Protein AF-A0A1W1U9N8-F1 (afdb_monomer_lite)

Structure (mmCIF, N/CA/C/O backbone):
data_AF-A0A1W1U9N8-F1
#
_entry.id   AF-A0A1W1U9N8-F1
#
loop_
_atom_site.group_PDB
_atom_site.id
_atom_site.type_symbol
_atom_site.label_atom_id
_atom_site.label_alt_id
_atom_site.label_comp_id
_atom_site.label_asym_id
_atom_site.label_entity_id
_atom_site.label_seq_id
_atom_site.pdbx_PDB_ins_code
_atom_site.Cartn_x
_atom_site.Cartn_y
_atom_site.Cartn_z
_atom_site.occupancy
_atom_site.B_iso_or_equiv
_atom_site.auth_seq_id
_atom_site.auth_comp_id
_atom_site.auth_asym_id
_atom_site.auth_atom_id
_atom_site.pdbx_PDB_model_num
ATOM 1 N N . MET A 1 1 ? -17.405 -3.739 2.317 1.00 67.50 1 MET A N 1
ATOM 2 C CA . MET A 1 1 ? -16.717 -3.983 1.031 1.00 67.50 1 MET A CA 1
ATOM 3 C C . MET A 1 1 ? -15.245 -3.682 1.242 1.00 67.50 1 MET A C 1
ATOM 5 O O . MET A 1 1 ? -14.948 -2.605 1.750 1.00 67.50 1 MET A O 1
ATOM 9 N N . ALA A 1 2 ? -14.350 -4.622 0.929 1.00 75.19 2 ALA A N 1
ATOM 10 C CA . ALA A 1 2 ? -12.912 -4.405 1.073 1.00 75.19 2 ALA A CA 1
ATOM 11 C C . ALA A 1 2 ? -12.440 -3.321 0.087 1.00 75.19 2 ALA A C 1
ATOM 13 O O . ALA A 1 2 ? -12.840 -3.319 -1.079 1.00 75.19 2 ALA A O 1
ATOM 14 N N . THR A 1 3 ? -11.638 -2.372 0.574 1.00 88.38 3 THR A N 1
ATOM 15 C CA . THR A 1 3 ? -11.030 -1.320 -0.253 1.00 88.38 3 THR A CA 1
ATOM 16 C C . THR A 1 3 ? -9.585 -1.693 -0.537 1.00 88.38 3 THR A C 1
ATOM 18 O O . THR A 1 3 ? -8.837 -2.006 0.391 1.00 88.38 3 THR A O 1
ATOM 21 N N . TYR A 1 4 ? -9.196 -1.622 -1.803 1.00 89.62 4 TYR A N 1
ATOM 22 C CA . TYR A 1 4 ? -7.835 -1.849 -2.259 1.00 89.62 4 TYR A CA 1
ATOM 23 C C . TYR A 1 4 ? -7.287 -0.584 -2.906 1.00 89.62 4 TYR A C 1
ATOM 25 O O . TYR A 1 4 ? -8.009 0.171 -3.558 1.00 89.62 4 TYR A O 1
ATOM 33 N N . PHE A 1 5 ? -5.993 -0.378 -2.730 1.00 93.00 5 PHE A N 1
ATOM 34 C CA . PHE A 1 5 ? -5.224 0.677 -3.356 1.00 93.00 5 PHE A CA 1
ATOM 35 C C . PHE A 1 5 ? -4.295 0.057 -4.389 1.00 93.00 5 PHE A C 1
ATOM 37 O O . PHE A 1 5 ? -3.728 -1.012 -4.157 1.00 93.00 5 PHE A O 1
ATOM 44 N N . TYR A 1 6 ? -4.143 0.719 -5.528 1.00 93.44 6 TYR A N 1
ATOM 45 C CA . TYR A 1 6 ? -3.178 0.313 -6.538 1.00 93.44 6 TYR A CA 1
ATOM 46 C C . TYR A 1 6 ? -2.479 1.514 -7.162 1.00 93.44 6 TYR A C 1
ATOM 48 O O . TYR A 1 6 ? -3.001 2.626 -7.132 1.00 93.44 6 TYR A O 1
ATOM 56 N N . GLY A 1 7 ? -1.314 1.291 -7.753 1.00 93.50 7 GLY A N 1
ATOM 57 C CA . GLY A 1 7 ? -0.609 2.319 -8.509 1.00 93.50 7 GLY A CA 1
ATOM 58 C C . GLY A 1 7 ? 0.569 1.750 -9.283 1.00 93.50 7 GLY A C 1
ATOM 59 O O . GLY A 1 7 ? 0.958 0.600 -9.071 1.00 93.50 7 GLY A O 1
ATOM 60 N N . VAL A 1 8 ? 1.098 2.550 -10.204 1.00 91.50 8 VAL A N 1
ATOM 61 C CA . VAL A 1 8 ? 2.185 2.145 -11.105 1.00 91.50 8 VAL A CA 1
ATOM 62 C C . VAL A 1 8 ? 3.553 2.439 -10.483 1.00 91.50 8 VAL A C 1
ATOM 64 O O . VAL A 1 8 ? 3.797 3.548 -10.010 1.00 91.50 8 VAL A O 1
ATOM 67 N N . VAL A 1 9 ? 4.454 1.459 -10.519 1.00 87.62 9 VAL A N 1
ATOM 68 C CA . VAL A 1 9 ? 5.843 1.538 -10.051 1.00 87.62 9 VAL A CA 1
ATOM 69 C C . VAL A 1 9 ? 6.809 1.013 -11.125 1.00 87.62 9 VAL A C 1
ATOM 71 O O . VAL A 1 9 ? 6.406 0.190 -11.955 1.00 87.62 9 VAL A O 1
ATOM 74 N N . PRO A 1 10 ? 8.082 1.453 -11.131 1.00 85.06 10 PRO A N 1
ATOM 75 C CA . PRO A 1 10 ? 9.091 0.906 -12.034 1.00 85.06 10 PRO A CA 1
ATOM 76 C C . PRO A 1 10 ? 9.299 -0.600 -11.819 1.00 85.06 10 PRO A C 1
ATOM 78 O O . PRO A 1 10 ? 9.181 -1.093 -10.698 1.00 85.06 10 PRO A O 1
ATOM 81 N N . ASP A 1 11 ? 9.654 -1.338 -12.873 1.00 81.06 11 ASP A N 1
ATOM 82 C CA . ASP A 1 11 ? 10.121 -2.720 -12.714 1.00 81.06 11 ASP A CA 1
ATOM 83 C C . ASP A 1 11 ? 11.585 -2.732 -12.246 1.00 81.06 11 ASP A C 1
ATOM 85 O O . ASP A 1 11 ? 12.490 -2.284 -12.953 1.00 81.06 11 ASP A O 1
ATOM 89 N N . HIS A 1 12 ? 11.818 -3.266 -11.047 1.00 72.88 12 HIS A N 1
ATOM 90 C CA . HIS A 1 12 ? 13.144 -3.347 -10.423 1.00 72.88 12 HIS A CA 1
ATOM 91 C C . HIS A 1 12 ? 13.827 -4.707 -10.617 1.00 72.88 1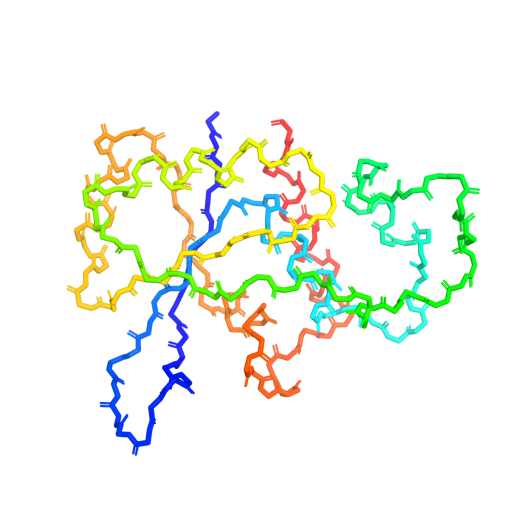2 HIS A C 1
ATOM 93 O O . HIS A 1 12 ? 14.935 -4.921 -10.124 1.00 72.88 12 HIS A O 1
ATOM 99 N N . ARG A 1 13 ? 13.172 -5.657 -11.300 1.00 66.06 13 ARG A N 1
ATOM 100 C CA . ARG A 1 13 ? 13.582 -7.072 -11.355 1.00 66.06 13 ARG A CA 1
ATOM 101 C C . ARG A 1 13 ? 14.457 -7.435 -12.552 1.00 66.06 13 ARG A C 1
ATOM 103 O O . ARG A 1 13 ? 14.857 -8.595 -12.658 1.00 66.06 13 ARG A O 1
ATOM 110 N N . SER A 1 14 ? 14.785 -6.504 -13.448 1.00 55.19 14 SER A N 1
ATOM 111 C CA . SER A 1 14 ? 15.517 -6.852 -14.670 1.00 55.19 14 SER A CA 1
ATOM 112 C C . SER A 1 14 ? 16.583 -5.852 -15.103 1.00 55.19 14 SER A C 1
ATOM 114 O O . SER A 1 14 ? 16.394 -4.643 -15.129 1.00 55.19 14 SER A O 1
ATOM 116 N N . GLU A 1 15 ? 17.696 -6.407 -15.586 1.00 55.81 15 GLU A N 1
ATOM 117 C CA . GLU A 1 15 ? 18.762 -5.698 -16.310 1.00 55.81 15 GLU A CA 1
ATOM 118 C C . GLU A 1 15 ? 18.299 -5.163 -17.686 1.00 55.81 15 GLU A C 1
ATOM 120 O O . GLU A 1 15 ? 19.020 -4.437 -18.368 1.00 55.81 15 GLU A O 1
ATOM 125 N N . THR A 1 16 ? 17.093 -5.537 -18.121 1.00 50.66 16 THR A N 1
ATOM 126 C CA . THR A 1 16 ? 16.428 -5.094 -19.358 1.00 50.66 16 THR A CA 1
ATOM 127 C C . THR A 1 16 ? 15.198 -4.268 -18.973 1.00 50.66 16 THR A C 1
ATOM 129 O O . THR A 1 16 ? 14.598 -4.599 -17.958 1.00 50.66 16 THR A O 1
ATOM 132 N N . PRO A 1 17 ? 14.762 -3.240 -19.724 1.00 52.59 17 PRO A N 1
ATOM 133 C CA . PRO A 1 17 ? 13.548 -2.511 -19.371 1.00 52.59 17 PRO A CA 1
ATOM 134 C C . PRO A 1 17 ? 12.344 -3.434 -19.575 1.00 52.59 17 PRO A C 1
ATOM 136 O O . PRO A 1 17 ? 11.910 -3.661 -20.707 1.00 52.59 17 PRO A O 1
ATOM 139 N N . LEU A 1 18 ? 11.852 -4.024 -18.491 1.00 59.94 18 LEU A N 1
ATOM 140 C CA . LEU A 1 18 ? 10.513 -4.582 -18.461 1.00 59.94 18 LEU A CA 1
ATOM 141 C C . LEU A 1 18 ? 9.525 -3.425 -18.284 1.00 59.94 18 LEU A C 1
ATOM 143 O O . LEU A 1 18 ? 9.884 -2.335 -17.842 1.00 59.94 18 LEU A O 1
ATOM 147 N N . GLU A 1 19 ? 8.298 -3.650 -18.738 1.00 79.62 19 GLU A N 1
ATOM 148 C CA . GLU A 1 19 ? 7.199 -2.702 -18.565 1.00 79.62 19 GLU A CA 1
ATOM 149 C C . GLU A 1 19 ? 6.993 -2.361 -17.082 1.00 79.62 19 GLU A C 1
ATOM 151 O O . GLU A 1 19 ? 7.187 -3.224 -16.223 1.00 79.62 19 GLU A O 1
ATOM 156 N N . ASP A 1 20 ? 6.558 -1.129 -16.799 1.00 86.44 20 ASP A N 1
ATOM 157 C CA . ASP A 1 20 ? 6.155 -0.732 -15.450 1.00 86.44 20 ASP A CA 1
ATOM 158 C C . ASP A 1 20 ? 5.127 -1.723 -14.871 1.00 86.44 20 ASP A C 1
ATOM 160 O O . ASP A 1 20 ? 4.360 -2.390 -15.585 1.00 86.44 20 ASP A O 1
ATOM 164 N N . ARG A 1 21 ? 5.107 -1.826 -13.545 1.00 85.88 21 ARG A N 1
ATOM 165 C CA . ARG A 1 21 ? 4.256 -2.757 -12.803 1.00 85.88 21 ARG A CA 1
ATOM 166 C C . ARG A 1 21 ? 3.212 -1.998 -12.012 1.00 85.88 21 ARG A C 1
ATOM 168 O O . ARG A 1 21 ? 3.417 -0.863 -11.612 1.00 85.88 21 ARG A O 1
ATOM 175 N N . ILE A 1 22 ? 2.094 -2.649 -11.748 1.00 89.25 22 ILE A N 1
ATOM 176 C CA . ILE A 1 22 ? 1.094 -2.194 -10.795 1.00 89.25 22 ILE A CA 1
ATOM 177 C C . ILE A 1 22 ? 1.309 -2.960 -9.499 1.00 89.25 22 ILE A C 1
ATOM 179 O O . ILE A 1 22 ? 1.284 -4.190 -9.514 1.00 89.25 22 ILE A O 1
ATOM 183 N N . ILE A 1 23 ? 1.466 -2.236 -8.393 1.00 87.88 23 ILE A N 1
ATOM 184 C CA . ILE A 1 23 ? 1.290 -2.789 -7.047 1.00 87.88 23 ILE A CA 1
ATOM 185 C C . ILE A 1 23 ? -0.183 -2.637 -6.687 1.00 87.88 23 ILE A C 1
ATOM 187 O O . ILE A 1 23 ? -0.729 -1.543 -6.818 1.00 87.88 23 ILE A O 1
ATOM 191 N N . CYS A 1 24 ? -0.821 -3.706 -6.210 1.00 89.12 24 CYS A N 1
ATOM 192 C CA . CYS A 1 24 ? -2.180 -3.667 -5.670 1.00 89.12 24 CYS A CA 1
ATOM 193 C C . CYS A 1 24 ? -2.244 -4.323 -4.282 1.00 89.12 24 CYS A C 1
ATOM 195 O O . CYS A 1 24 ? -1.762 -5.443 -4.088 1.00 89.12 24 CYS A O 1
ATOM 197 N N . LEU A 1 25 ? -2.839 -3.613 -3.319 1.00 87.38 25 LEU A N 1
ATOM 198 C CA . LEU A 1 25 ? -2.896 -3.983 -1.906 1.00 87.38 25 LEU A CA 1
ATOM 199 C C . LEU A 1 25 ? -4.238 -3.647 -1.264 1.00 87.38 25 LEU A C 1
ATOM 201 O O . LEU A 1 25 ? -4.878 -2.667 -1.632 1.00 87.38 25 LEU A O 1
ATOM 205 N N . SER A 1 26 ? -4.641 -4.411 -0.246 1.00 87.12 26 SER A N 1
ATOM 206 C CA . SER A 1 26 ? -5.753 -4.005 0.624 1.00 87.12 26 SER A CA 1
ATOM 207 C C . SER A 1 26 ? -5.378 -2.736 1.401 1.00 87.12 26 SER A C 1
ATOM 209 O O . SER A 1 26 ? -4.197 -2.475 1.632 1.00 87.12 26 SER A O 1
ATOM 211 N N . ALA A 1 27 ? -6.357 -1.945 1.849 1.00 88.12 27 ALA A N 1
ATOM 212 C CA . ALA A 1 27 ? -6.090 -0.766 2.682 1.00 88.12 27 ALA A CA 1
ATOM 213 C C . ALA A 1 27 ? -5.271 -1.109 3.944 1.00 88.12 27 ALA A C 1
ATOM 215 O O . ALA A 1 27 ? -4.408 -0.332 4.349 1.00 88.12 27 ALA A O 1
ATOM 216 N N . LYS A 1 28 ? -5.500 -2.296 4.527 1.00 85.12 28 LYS A N 1
ATOM 217 C CA . LYS A 1 28 ? -4.779 -2.795 5.709 1.00 85.12 28 LYS A CA 1
ATOM 218 C C . LYS A 1 28 ? -3.309 -3.046 5.383 1.00 85.12 28 LYS A C 1
ATOM 220 O O . LYS A 1 28 ? -2.431 -2.518 6.057 1.00 85.12 28 LYS A O 1
ATOM 225 N N . SER A 1 29 ? -3.046 -3.797 4.315 1.00 83.69 29 SER A N 1
ATOM 226 C CA . SER A 1 29 ? -1.684 -4.086 3.861 1.00 83.69 29 SER A CA 1
ATOM 227 C C . SER A 1 29 ? -0.963 -2.822 3.396 1.00 83.69 29 SER A C 1
ATOM 229 O O . SER A 1 29 ? 0.214 -2.654 3.688 1.00 83.69 29 SER A O 1
ATOM 231 N N . MET A 1 30 ? -1.671 -1.899 2.739 1.00 88.38 30 MET A N 1
ATOM 232 C CA . MET A 1 30 ? -1.122 -0.610 2.318 1.00 88.38 30 MET A CA 1
ATOM 233 C C . MET A 1 30 ? -0.702 0.248 3.520 1.00 88.38 30 MET A C 1
ATOM 235 O O . MET A 1 30 ? 0.374 0.843 3.505 1.00 88.38 30 MET A O 1
ATOM 239 N N . LEU A 1 31 ? -1.513 0.275 4.586 1.00 89.25 31 LEU A N 1
ATOM 240 C CA . LEU A 1 31 ? -1.182 0.974 5.831 1.00 89.25 31 LEU A CA 1
ATOM 241 C C . LEU A 1 31 ? 0.058 0.380 6.497 1.00 89.25 31 LEU A C 1
ATOM 243 O O . LEU A 1 31 ? 0.952 1.125 6.895 1.00 89.25 31 LEU A O 1
ATOM 247 N N . ALA A 1 32 ? 0.126 -0.949 6.586 1.00 85.25 32 ALA A N 1
ATOM 248 C CA . ALA A 1 32 ? 1.294 -1.635 7.113 1.00 85.25 32 ALA A CA 1
ATOM 249 C C . ALA A 1 32 ? 2.548 -1.274 6.306 1.00 85.25 32 ALA A C 1
ATOM 251 O O . ALA A 1 32 ? 3.488 -0.720 6.878 1.00 85.25 32 ALA A O 1
ATOM 252 N N . SER A 1 33 ? 2.540 -1.466 4.982 1.00 85.12 33 SER A N 1
ATOM 253 C CA . SER A 1 33 ? 3.682 -1.131 4.122 1.00 85.12 33 SER A CA 1
ATOM 254 C C . SER A 1 33 ? 4.130 0.318 4.284 1.00 85.12 33 SER A C 1
ATOM 256 O O . SER A 1 33 ? 5.329 0.573 4.395 1.00 85.12 33 SER A O 1
ATOM 258 N N . LEU A 1 34 ? 3.188 1.265 4.365 1.00 88.75 34 LEU A N 1
ATOM 259 C CA . LEU A 1 34 ? 3.487 2.677 4.595 1.00 88.75 34 LEU A CA 1
ATOM 260 C C . LEU A 1 34 ? 4.222 2.898 5.925 1.00 88.75 34 LEU A C 1
ATOM 262 O O . LEU A 1 34 ? 5.230 3.600 5.945 1.00 88.75 34 LEU A O 1
ATOM 266 N N . VAL A 1 35 ? 3.765 2.295 7.026 1.00 87.94 35 VAL A N 1
ATOM 267 C CA . VAL A 1 35 ? 4.421 2.422 8.342 1.00 87.94 35 VAL A CA 1
ATOM 268 C C . VAL A 1 35 ? 5.854 1.893 8.302 1.00 87.94 35 VAL A C 1
ATOM 270 O O . VAL A 1 35 ? 6.764 2.564 8.786 1.00 87.94 35 VAL A O 1
ATOM 273 N N . TYR A 1 36 ? 6.092 0.739 7.682 1.00 82.94 36 TYR A N 1
ATOM 274 C CA . TYR A 1 36 ? 7.438 0.165 7.629 1.00 82.94 36 TYR A CA 1
ATOM 275 C C . TYR A 1 36 ? 8.418 0.993 6.782 1.00 82.94 36 TYR A C 1
ATOM 277 O O . TYR A 1 36 ? 9.570 1.201 7.185 1.00 82.94 36 TYR A O 1
ATOM 285 N N . THR A 1 37 ? 7.955 1.497 5.636 1.00 82.75 37 THR A N 1
ATOM 286 C CA . THR A 1 37 ? 8.787 2.191 4.637 1.00 82.75 37 THR A CA 1
ATOM 287 C C . THR A 1 37 ? 8.973 3.682 4.921 1.00 82.75 37 THR A C 1
ATOM 289 O O . THR A 1 37 ? 10.026 4.238 4.604 1.00 82.75 37 THR A O 1
ATOM 292 N N . ASN A 1 38 ? 7.982 4.325 5.549 1.00 88.19 38 ASN A N 1
ATOM 293 C CA . ASN A 1 38 ? 7.903 5.782 5.696 1.00 88.19 38 ASN A CA 1
ATOM 294 C C . ASN A 1 38 ? 7.839 6.270 7.151 1.00 88.19 38 ASN A C 1
ATOM 296 O O . ASN A 1 38 ? 7.529 7.440 7.385 1.00 88.19 38 ASN A O 1
ATOM 300 N N . LYS A 1 39 ? 8.133 5.415 8.143 1.00 86.94 39 LYS A N 1
ATOM 301 C CA . LYS A 1 39 ? 8.209 5.851 9.547 1.00 86.94 39 LYS A CA 1
ATOM 302 C C . LYS A 1 39 ? 9.121 7.086 9.701 1.00 86.94 39 LYS A C 1
ATOM 304 O O . LYS A 1 39 ? 10.252 7.074 9.206 1.00 86.94 39 LYS A O 1
ATOM 309 N N . PRO A 1 40 ? 8.671 8.146 10.393 1.00 87.56 40 PRO A N 1
ATOM 310 C CA . PRO A 1 40 ? 9.506 9.312 10.657 1.00 87.56 40 PRO A CA 1
ATOM 311 C C . PRO A 1 40 ? 10.629 8.998 11.660 1.00 87.56 40 PRO A C 1
ATOM 313 O O . PRO A 1 40 ? 10.622 7.985 12.356 1.00 87.56 40 PRO A O 1
ATOM 316 N N . GLU A 1 41 ? 11.603 9.899 11.781 1.00 86.69 41 GLU A N 1
ATOM 317 C CA . GLU A 1 41 ? 12.641 9.790 12.810 1.00 86.69 41 GLU A CA 1
ATOM 318 C C . GLU A 1 41 ? 12.032 9.806 14.226 1.00 86.69 41 GLU A C 1
ATOM 320 O O . GLU A 1 41 ? 11.115 10.581 14.518 1.00 86.69 41 GLU A O 1
ATOM 325 N N . GLY A 1 42 ? 12.546 8.942 15.108 1.00 86.19 42 GLY A N 1
ATOM 326 C CA . GLY A 1 42 ? 12.060 8.800 16.483 1.00 86.19 42 GLY A CA 1
ATOM 327 C C . GLY A 1 42 ? 10.743 8.032 16.623 1.00 86.19 42 GLY A C 1
ATOM 328 O O . GLY A 1 42 ? 10.175 8.028 17.711 1.00 86.19 42 GLY A O 1
ATOM 329 N N . PHE A 1 43 ? 10.255 7.395 15.554 1.00 89.38 43 PHE A N 1
ATOM 330 C CA . PHE A 1 43 ? 9.053 6.563 15.586 1.00 89.38 43 PHE A CA 1
ATOM 331 C C . PHE A 1 43 ? 9.254 5.324 16.468 1.00 89.38 43 PHE A C 1
ATOM 333 O O . PHE A 1 43 ? 10.240 4.594 16.317 1.00 89.38 43 PHE A O 1
ATOM 340 N N . THR A 1 44 ? 8.333 5.101 17.405 1.00 90.81 44 THR A N 1
ATOM 341 C CA . THR A 1 44 ? 8.444 4.053 18.430 1.00 90.81 44 THR A CA 1
ATOM 342 C C . THR A 1 44 ? 7.528 2.862 18.159 1.00 90.81 44 THR A C 1
ATOM 344 O O . THR A 1 44 ? 6.583 2.946 17.372 1.00 90.81 44 THR A O 1
ATOM 347 N N . ASN A 1 45 ? 7.781 1.749 18.849 1.00 86.25 45 ASN A N 1
ATOM 348 C CA . ASN A 1 45 ? 6.907 0.575 18.827 1.00 86.25 45 ASN A CA 1
ATOM 349 C C . ASN A 1 45 ? 5.467 0.907 19.261 1.00 86.25 45 ASN A C 1
ATOM 351 O O . ASN A 1 45 ? 4.515 0.371 18.701 1.00 86.25 45 ASN A O 1
ATOM 355 N N . GLU A 1 46 ? 5.286 1.822 20.217 1.00 89.44 46 GLU A N 1
ATOM 356 C CA . GLU A 1 46 ? 3.962 2.300 20.641 1.00 89.44 46 GLU A CA 1
ATOM 357 C C . GLU A 1 46 ? 3.249 3.110 19.552 1.00 89.44 46 GLU A C 1
ATOM 359 O O . GLU A 1 46 ? 2.039 2.959 19.370 1.00 89.44 46 GLU A O 1
ATOM 364 N N . ASP A 1 47 ? 3.976 3.926 18.787 1.00 90.50 47 ASP A N 1
ATOM 365 C CA . ASP A 1 47 ? 3.393 4.647 17.651 1.00 90.50 47 ASP A CA 1
ATOM 366 C C . ASP A 1 47 ? 2.926 3.670 16.565 1.00 90.50 47 ASP A C 1
ATOM 368 O O . ASP A 1 47 ? 1.801 3.773 16.072 1.00 90.50 47 ASP A O 1
ATOM 372 N N . ALA A 1 48 ? 3.762 2.683 16.234 1.00 87.56 48 ALA A N 1
ATOM 373 C CA . ALA A 1 48 ? 3.434 1.647 15.263 1.00 87.56 48 ALA A CA 1
ATOM 374 C C . ALA A 1 48 ? 2.222 0.811 15.713 1.00 87.56 48 ALA A C 1
ATOM 376 O O . ALA A 1 48 ? 1.289 0.612 14.934 1.00 87.56 48 ALA A O 1
ATOM 377 N N . ARG A 1 49 ? 2.178 0.403 16.987 1.00 86.56 49 ARG A N 1
ATOM 378 C CA . ARG A 1 49 ? 1.058 -0.333 17.592 1.00 86.56 49 ARG A CA 1
ATOM 379 C C . ARG A 1 49 ? -0.257 0.429 17.521 1.00 86.56 49 ARG A C 1
ATOM 381 O O . ARG A 1 49 ? -1.274 -0.149 17.155 1.00 86.56 49 ARG A O 1
ATOM 388 N N . ARG A 1 50 ? -0.259 1.732 17.809 1.00 89.31 50 ARG A N 1
ATOM 389 C CA . ARG A 1 50 ? -1.478 2.555 17.705 1.00 89.31 50 ARG A CA 1
ATOM 390 C C . ARG A 1 50 ? -2.028 2.636 16.286 1.00 89.31 50 ARG A C 1
ATOM 392 O O . ARG A 1 50 ? -3.233 2.798 16.121 1.00 89.31 50 ARG A O 1
ATOM 399 N N . ILE A 1 51 ? -1.159 2.563 15.279 1.00 89.31 51 ILE A N 1
ATOM 400 C CA . ILE A 1 51 ? -1.562 2.653 13.874 1.00 89.31 51 ILE A CA 1
ATOM 401 C C . ILE A 1 51 ? -2.001 1.294 13.330 1.00 89.31 51 ILE A C 1
ATOM 403 O O . ILE A 1 51 ? -3.052 1.212 12.694 1.00 89.31 51 ILE A O 1
ATOM 407 N N . LEU A 1 52 ? -1.196 0.254 13.558 1.00 85.12 52 LEU A N 1
ATOM 408 C CA . LEU A 1 52 ? -1.385 -1.080 12.984 1.00 85.12 52 LEU A CA 1
ATOM 409 C C . LEU A 1 52 ? -2.325 -1.960 13.822 1.00 85.12 52 LEU A C 1
ATOM 411 O O . LEU A 1 52 ? -2.955 -2.873 13.293 1.00 85.12 52 LEU A O 1
ATOM 415 N N . GLY A 1 53 ? -2.470 -1.663 15.111 1.00 83.38 53 GLY A N 1
ATOM 416 C CA . GLY A 1 53 ? -3.249 -2.449 16.061 1.00 83.38 53 GLY A CA 1
ATOM 417 C C . GLY A 1 53 ? -2.445 -3.573 16.718 1.00 83.38 53 GLY A C 1
ATOM 418 O O . GLY A 1 53 ? -1.347 -3.927 16.285 1.00 83.38 53 GLY A O 1
ATOM 419 N N . ASP A 1 54 ? -3.026 -4.134 17.777 1.00 78.94 54 ASP A N 1
ATOM 420 C CA . ASP A 1 54 ? -2.366 -5.095 18.671 1.00 78.94 54 ASP A CA 1
ATOM 421 C C . ASP A 1 54 ? -2.006 -6.417 17.976 1.00 78.94 54 ASP A C 1
ATOM 423 O O . ASP A 1 54 ? -0.971 -6.994 18.285 1.00 78.94 54 ASP A O 1
ATOM 427 N N . ASP A 1 55 ? -2.778 -6.840 16.970 1.00 73.94 55 ASP A N 1
ATOM 428 C CA . ASP A 1 55 ? -2.543 -8.082 16.209 1.00 73.94 55 ASP A CA 1
ATOM 429 C C . ASP A 1 55 ? -1.213 -8.094 15.425 1.00 73.94 55 ASP A C 1
ATOM 431 O O . ASP A 1 55 ? -0.813 -9.124 14.872 1.00 73.94 55 ASP A O 1
ATOM 435 N N . HIS A 1 56 ? -0.533 -6.945 15.337 1.00 71.31 56 HIS A N 1
ATOM 436 C CA . HIS A 1 56 ? 0.761 -6.809 14.670 1.00 71.31 56 HIS A CA 1
ATOM 437 C C . HIS A 1 56 ? 1.962 -6.968 15.610 1.00 71.31 56 HIS A C 1
ATOM 439 O O . HIS A 1 56 ? 3.092 -6.980 15.128 1.00 71.31 56 HIS A O 1
ATOM 445 N N . PHE A 1 57 ? 1.746 -7.083 16.924 1.00 71.75 57 PHE A N 1
ATOM 446 C CA . PHE A 1 57 ? 2.817 -7.102 17.918 1.00 71.75 57 PHE A CA 1
ATOM 447 C C . PHE A 1 57 ? 2.692 -8.315 18.832 1.00 71.75 57 PHE A C 1
ATOM 449 O O . PHE A 1 57 ? 1.613 -8.613 19.341 1.00 71.75 57 PHE A O 1
ATOM 456 N N . ASP A 1 58 ? 3.817 -8.977 19.095 1.00 71.06 58 ASP A N 1
ATOM 457 C CA . ASP A 1 58 ? 3.898 -9.906 20.216 1.00 71.06 58 ASP A CA 1
ATOM 458 C C . ASP A 1 58 ? 3.927 -9.097 21.519 1.00 71.06 58 ASP A C 1
ATOM 460 O O . ASP A 1 58 ? 4.911 -8.424 21.841 1.00 71.06 58 ASP A O 1
ATOM 464 N N . LEU A 1 59 ? 2.801 -9.095 22.237 1.00 70.56 59 LEU A N 1
ATOM 465 C CA . LEU A 1 59 ? 2.634 -8.308 23.458 1.00 70.56 59 LEU A CA 1
ATOM 466 C C . LEU A 1 59 ? 3.476 -8.842 24.625 1.00 70.56 59 LEU A C 1
ATOM 468 O O . LEU A 1 59 ? 3.661 -8.108 25.597 1.00 70.56 59 LEU A O 1
ATOM 472 N N . GLU A 1 60 ? 3.978 -10.079 24.548 1.00 70.44 60 GLU A N 1
ATOM 473 C CA . GLU A 1 60 ? 4.796 -10.674 25.610 1.00 70.44 60 GLU A CA 1
ATOM 474 C C . GLU A 1 60 ? 6.205 -10.053 25.667 1.00 70.44 60 GLU A C 1
ATOM 476 O O . GLU A 1 60 ? 6.746 -9.883 26.760 1.00 70.44 60 GLU A O 1
ATOM 481 N N . ASP A 1 61 ? 6.730 -9.590 24.525 1.00 65.94 61 ASP A N 1
ATOM 482 C CA . ASP A 1 61 ? 8.071 -8.997 24.376 1.00 65.94 61 ASP A CA 1
ATOM 483 C C . ASP A 1 61 ? 8.047 -7.496 23.994 1.00 65.94 61 ASP A C 1
ATOM 485 O O . ASP A 1 61 ? 9.066 -6.891 23.634 1.00 65.94 61 ASP A O 1
ATOM 489 N N . PHE A 1 62 ? 6.879 -6.850 24.077 1.00 74.19 62 PHE A N 1
ATOM 490 C CA . PHE A 1 62 ? 6.692 -5.471 23.628 1.00 74.19 62 PHE A CA 1
ATOM 491 C C . PHE A 1 62 ? 7.274 -4.425 24.597 1.00 74.19 62 PHE A C 1
ATOM 493 O O . PHE A 1 62 ? 6.716 -4.127 25.655 1.00 74.19 62 PHE A O 1
ATOM 500 N N . GLU A 1 63 ? 8.343 -3.748 24.173 1.00 79.94 63 GLU A N 1
ATOM 501 C CA . GLU A 1 63 ? 8.833 -2.518 24.806 1.00 79.94 63 GLU A CA 1
ATOM 502 C C . GLU A 1 63 ? 8.464 -1.287 23.961 1.00 79.94 63 GLU A C 1
ATOM 504 O O . GLU A 1 63 ? 9.144 -0.942 22.991 1.00 79.94 63 GLU A O 1
ATOM 509 N N . GLY A 1 64 ? 7.386 -0.597 24.347 1.00 77.69 64 GLY A N 1
ATOM 510 C CA . GLY A 1 64 ? 6.792 0.495 23.562 1.00 77.69 64 GLY A CA 1
ATOM 511 C C . GLY A 1 64 ? 7.672 1.732 23.356 1.00 77.69 64 GLY A C 1
ATOM 512 O O . GLY A 1 64 ? 7.436 2.494 22.426 1.00 77.69 64 GLY A O 1
ATOM 513 N N . THR A 1 65 ? 8.696 1.935 24.188 1.00 84.12 65 THR A N 1
ATOM 514 C CA . THR A 1 65 ? 9.630 3.071 24.082 1.00 84.12 65 THR A CA 1
ATOM 515 C C . THR A 1 65 ? 10.817 2.801 23.161 1.00 84.12 65 THR A C 1
ATOM 517 O O . THR A 1 65 ? 11.568 3.732 22.860 1.00 84.12 65 THR A O 1
ATOM 520 N N . LYS A 1 66 ? 11.018 1.552 22.721 1.00 83.69 66 LYS A N 1
ATOM 521 C CA . LYS A 1 66 ? 12.067 1.225 21.753 1.00 83.69 66 LYS A CA 1
ATOM 522 C C . LYS A 1 66 ? 11.733 1.836 20.392 1.00 83.69 66 LYS A C 1
ATOM 524 O O . LYS A 1 66 ? 10.565 1.955 20.010 1.00 83.69 66 LYS A O 1
ATOM 529 N N . ALA A 1 67 ? 12.783 2.231 19.673 1.00 82.69 67 ALA A N 1
ATOM 530 C CA . ALA A 1 67 ? 12.662 2.661 18.288 1.00 82.69 67 ALA A CA 1
ATOM 531 C C . ALA A 1 67 ? 12.087 1.511 17.455 1.00 82.69 67 ALA A C 1
ATOM 533 O O . ALA A 1 67 ? 12.524 0.370 17.603 1.00 82.69 67 ALA A O 1
ATOM 534 N N . PHE A 1 68 ? 11.122 1.820 16.591 1.00 82.12 68 PHE A N 1
ATOM 535 C CA . PHE A 1 68 ? 10.525 0.829 15.708 1.00 82.12 68 PHE A CA 1
ATOM 536 C C . PHE A 1 68 ? 11.531 0.450 14.618 1.00 82.12 68 PHE A C 1
ATOM 538 O O . PHE A 1 68 ? 11.764 1.212 13.673 1.00 82.12 68 PHE A O 1
ATOM 545 N N . SER A 1 69 ? 12.161 -0.715 14.761 1.00 69.19 69 SER A N 1
ATOM 546 C CA . SER A 1 69 ? 13.013 -1.309 13.735 1.00 69.19 69 SER A CA 1
ATOM 547 C C . SER A 1 69 ? 12.150 -2.145 12.800 1.00 69.19 69 SER A C 1
ATOM 549 O O . SER A 1 69 ? 11.718 -3.238 13.141 1.00 69.19 69 SER A O 1
ATOM 551 N N . GLY A 1 70 ? 11.933 -1.645 11.584 1.00 60.31 70 GLY A N 1
ATOM 552 C CA . GLY A 1 70 ? 11.337 -2.434 10.498 1.00 60.31 70 GLY A CA 1
ATOM 553 C C . GLY A 1 70 ? 12.302 -3.464 9.895 1.00 60.31 70 GLY A C 1
ATOM 554 O O . GLY A 1 70 ? 12.033 -3.961 8.807 1.00 60.31 70 GLY A O 1
ATOM 555 N N . ASP A 1 71 ? 13.432 -3.705 10.568 1.00 52.12 71 ASP A N 1
ATOM 556 C CA . ASP A 1 71 ? 14.540 -4.556 10.130 1.00 52.12 71 ASP A CA 1
ATOM 557 C C . ASP A 1 71 ? 14.351 -6.020 10.568 1.00 52.12 71 ASP A C 1
ATOM 559 O O . ASP A 1 71 ? 15.047 -6.898 10.062 1.00 52.12 71 ASP A O 1
ATOM 563 N N . ASP A 1 72 ? 13.388 -6.296 11.459 1.00 46.91 72 ASP A N 1
ATOM 564 C CA . ASP A 1 72 ? 12.938 -7.660 11.732 1.00 46.91 72 ASP A CA 1
ATOM 565 C C . ASP A 1 72 ? 12.090 -8.135 10.537 1.00 46.91 72 ASP A C 1
ATOM 567 O O . ASP A 1 72 ? 10.974 -7.681 10.290 1.00 46.91 72 ASP A O 1
ATOM 571 N N . GLU A 1 73 ? 12.721 -8.984 9.733 1.00 54.62 73 GLU A N 1
ATOM 572 C CA . GLU A 1 73 ? 12.336 -9.547 8.437 1.00 54.62 73 GLU A CA 1
ATOM 573 C C . GLU A 1 73 ? 10.848 -9.933 8.276 1.00 54.62 73 GLU A C 1
ATOM 575 O O . GLU A 1 73 ? 10.431 -11.008 8.705 1.00 54.62 73 GLU A O 1
ATOM 580 N N . TYR A 1 74 ? 10.062 -9.131 7.538 1.00 51.41 74 TYR A N 1
ATOM 581 C CA . TYR A 1 74 ? 8.690 -9.504 7.131 1.00 51.41 74 TYR A CA 1
ATOM 582 C C . TYR A 1 74 ? 8.263 -9.033 5.730 1.00 51.41 74 TYR A C 1
ATOM 584 O O . TYR A 1 74 ? 7.069 -8.979 5.435 1.00 51.41 74 TYR A O 1
ATOM 592 N N . TYR A 1 75 ? 9.202 -8.715 4.836 1.00 52.81 75 TYR A N 1
ATOM 593 C CA . TYR A 1 75 ? 8.856 -8.469 3.434 1.00 52.81 75 TYR A CA 1
ATOM 594 C C . TYR A 1 75 ? 8.841 -9.786 2.667 1.00 52.81 75 TYR A C 1
ATOM 596 O O . TYR A 1 75 ? 9.889 -10.286 2.254 1.00 52.81 75 TYR A O 1
ATOM 604 N N . GLN A 1 76 ? 7.657 -10.362 2.462 1.00 52.69 76 GLN A N 1
ATOM 605 C CA . GLN A 1 76 ? 7.536 -11.423 1.469 1.00 52.69 76 GLN A CA 1
ATOM 606 C C . GLN A 1 76 ? 7.530 -10.803 0.071 1.00 52.69 76 GLN A C 1
ATOM 608 O O . GLN A 1 76 ? 6.861 -9.803 -0.195 1.00 52.69 76 GLN A O 1
ATOM 613 N N . TYR A 1 77 ? 8.352 -11.375 -0.809 1.00 57.06 77 TYR A N 1
ATOM 614 C CA . TYR A 1 77 ? 8.609 -10.850 -2.143 1.00 57.06 77 TYR A CA 1
ATOM 615 C C . TYR A 1 77 ? 7.315 -10.657 -2.942 1.00 57.06 77 TYR A C 1
ATOM 617 O O . TYR A 1 77 ? 6.404 -11.481 -2.843 1.00 57.06 77 TYR A O 1
ATOM 625 N N . PRO A 1 78 ? 7.252 -9.625 -3.801 1.00 64.75 78 PRO A N 1
ATOM 626 C CA . PRO A 1 78 ? 6.113 -9.469 -4.682 1.00 64.75 78 PRO A CA 1
ATOM 627 C C . PRO A 1 78 ? 5.866 -10.716 -5.527 1.00 64.75 78 PRO A C 1
ATOM 629 O O . PRO A 1 78 ? 6.793 -11.270 -6.129 1.00 64.75 78 PRO A O 1
ATOM 632 N N . GLN A 1 79 ? 4.613 -11.144 -5.601 1.00 66.75 79 GLN A N 1
ATOM 633 C CA . GLN A 1 79 ? 4.216 -12.241 -6.471 1.00 66.75 79 GLN A CA 1
ATOM 634 C C . GLN A 1 79 ? 3.512 -11.674 -7.697 1.00 66.75 79 GLN A C 1
ATOM 636 O O . GLN A 1 79 ? 2.562 -10.896 -7.583 1.00 66.75 79 GLN A O 1
ATOM 641 N N . LEU A 1 80 ? 3.995 -12.069 -8.875 1.00 72.69 80 LEU A N 1
ATOM 642 C CA . LEU A 1 80 ? 3.290 -11.806 -10.119 1.00 72.69 80 LEU A CA 1
ATOM 643 C C . LEU A 1 80 ? 2.003 -12.624 -10.101 1.00 72.69 80 LEU A C 1
ATOM 645 O O . LEU A 1 80 ? 2.043 -13.849 -9.967 1.00 72.69 80 LEU A O 1
ATOM 649 N N . VAL A 1 81 ? 0.870 -11.948 -10.238 1.00 74.19 81 VAL A N 1
ATOM 650 C CA . VAL A 1 81 ? -0.439 -12.595 -10.157 1.00 74.19 81 VAL A CA 1
ATOM 651 C C . VAL A 1 81 ? -1.018 -12.763 -11.548 1.00 74.19 81 VAL A C 1
ATOM 653 O O . VAL A 1 81 ? -1.057 -11.830 -12.351 1.00 74.19 81 VAL A O 1
ATOM 656 N N . MET A 1 82 ? -1.491 -13.974 -11.841 1.00 80.69 82 MET A N 1
ATOM 657 C CA . MET A 1 82 ? -2.314 -14.200 -13.022 1.00 80.69 82 MET A CA 1
ATOM 658 C C . MET A 1 82 ? -3.703 -13.600 -12.778 1.00 80.69 82 MET A C 1
ATOM 660 O O . MET A 1 82 ? -4.302 -13.807 -11.727 1.00 80.69 82 MET A O 1
ATOM 664 N N . LEU A 1 83 ? -4.235 -12.854 -13.747 1.00 83.19 83 LEU A N 1
ATOM 665 C CA . LEU A 1 83 ? -5.463 -12.063 -13.569 1.00 83.19 83 LEU A CA 1
ATOM 666 C C . LEU A 1 83 ? -6.690 -12.909 -13.201 1.00 83.19 83 LEU A C 1
ATOM 668 O O . LEU A 1 83 ? -7.535 -12.470 -12.431 1.00 83.19 83 LEU A O 1
ATOM 672 N N . ASN A 1 84 ? -6.775 -14.149 -13.681 1.00 84.12 84 ASN A N 1
ATOM 673 C CA . ASN A 1 84 ? -7.832 -15.086 -13.291 1.00 84.12 84 ASN A CA 1
ATOM 674 C C . ASN A 1 84 ? -7.800 -15.455 -11.796 1.00 84.12 84 ASN A C 1
ATOM 676 O O . ASN A 1 84 ? -8.837 -15.825 -11.250 1.00 84.12 84 ASN A O 1
ATOM 680 N N . ASP A 1 85 ? -6.640 -15.345 -11.147 1.00 86.69 85 ASP A N 1
ATOM 681 C CA . ASP A 1 85 ? -6.453 -15.629 -9.723 1.00 86.69 85 ASP A CA 1
ATOM 682 C C . ASP A 1 85 ? -6.601 -14.368 -8.855 1.00 86.69 85 ASP A C 1
ATOM 684 O O . ASP A 1 85 ? -6.641 -14.469 -7.628 1.00 86.69 85 ASP A O 1
ATOM 688 N N . LEU A 1 86 ?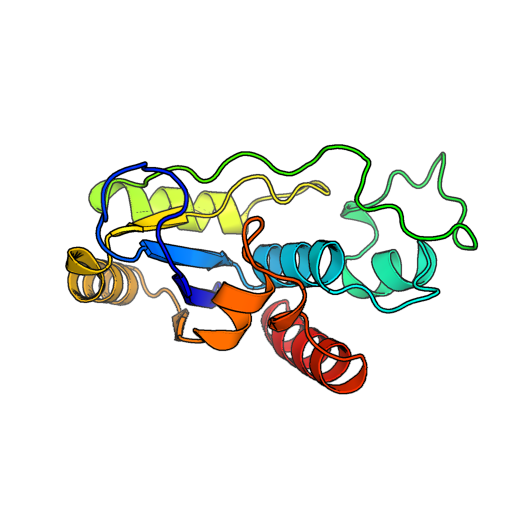 -6.746 -13.185 -9.471 1.00 84.12 86 LEU A N 1
ATOM 689 C CA . LEU A 1 86 ? -6.857 -11.899 -8.781 1.00 84.12 86 LEU A CA 1
ATOM 690 C C . LEU A 1 86 ? -7.954 -11.875 -7.703 1.00 84.12 86 LEU A C 1
ATOM 692 O O . LEU A 1 86 ? -7.653 -11.419 -6.605 1.00 84.12 86 LEU A O 1
ATOM 696 N N . PRO A 1 87 ? -9.188 -12.381 -7.922 1.00 85.88 87 PRO A N 1
ATOM 697 C CA . PRO A 1 87 ? -10.214 -12.342 -6.879 1.00 85.88 87 PRO A CA 1
ATOM 698 C C . PRO A 1 87 ? -9.818 -13.114 -5.622 1.00 85.88 87 PRO A C 1
ATOM 700 O O . PRO A 1 87 ? -10.059 -12.652 -4.509 1.00 85.88 87 PRO A O 1
ATOM 703 N N . ARG A 1 88 ? -9.172 -14.271 -5.799 1.00 84.31 88 ARG A N 1
ATOM 704 C CA . ARG A 1 88 ? -8.656 -15.065 -4.686 1.00 84.31 88 ARG A CA 1
ATOM 705 C C . ARG A 1 88 ? -7.496 -14.342 -4.010 1.00 84.31 88 ARG A C 1
ATOM 707 O O . ARG A 1 88 ? -7.534 -14.174 -2.803 1.00 84.31 88 ARG A O 1
ATOM 714 N N . ALA A 1 89 ? -6.532 -13.850 -4.786 1.00 81.94 89 ALA A N 1
ATOM 715 C CA . ALA A 1 89 ? -5.376 -13.136 -4.254 1.00 81.94 89 ALA A CA 1
ATOM 716 C C . ALA A 1 89 ? -5.773 -11.869 -3.470 1.00 81.94 89 ALA A C 1
ATOM 718 O O . ALA A 1 89 ? -5.214 -11.594 -2.414 1.00 81.94 89 ALA A O 1
ATOM 719 N N . LEU A 1 90 ? -6.773 -11.115 -3.941 1.00 79.69 90 LEU A N 1
ATOM 720 C CA . LEU A 1 90 ? -7.326 -9.965 -3.223 1.00 79.69 90 LEU A CA 1
ATOM 721 C C . LEU A 1 90 ? -8.051 -10.394 -1.939 1.00 79.69 90 LEU A C 1
ATOM 723 O O . LEU A 1 90 ? -7.894 -9.732 -0.913 1.00 79.69 90 LEU A O 1
ATOM 727 N N . SER A 1 91 ? -8.822 -11.486 -1.971 1.00 78.12 91 SER A N 1
ATOM 728 C CA . SER A 1 91 ? -9.461 -12.043 -0.769 1.00 78.12 91 SER A CA 1
ATOM 729 C C . SER A 1 91 ? -8.421 -12.447 0.273 1.00 78.12 91 SER A C 1
ATOM 731 O O . SER A 1 91 ? -8.531 -12.045 1.429 1.00 78.12 91 SER A O 1
ATOM 733 N N . ASP A 1 92 ? -7.372 -13.150 -0.158 1.00 75.75 92 ASP A N 1
ATOM 734 C CA . ASP A 1 92 ? -6.279 -13.602 0.701 1.00 75.75 92 ASP A CA 1
ATOM 735 C C . ASP A 1 92 ? -5.594 -12.397 1.381 1.00 75.75 92 ASP A C 1
ATOM 737 O O . ASP A 1 92 ? -5.353 -12.436 2.583 1.00 75.75 92 ASP A O 1
ATOM 741 N N . LEU A 1 93 ? -5.394 -11.275 0.667 1.00 72.31 93 LEU A N 1
ATOM 742 C CA . LEU A 1 93 ? -4.893 -10.010 1.239 1.00 72.31 93 LEU A CA 1
ATOM 743 C C . LEU A 1 93 ? -5.836 -9.346 2.256 1.00 72.31 93 LEU A C 1
ATOM 745 O O . LEU A 1 93 ? -5.390 -8.550 3.086 1.00 72.31 93 LEU A O 1
ATOM 749 N N . GLY A 1 94 ? -7.141 -9.598 2.158 1.00 62.28 94 GLY A N 1
ATOM 750 C CA . GLY A 1 94 ? -8.149 -9.084 3.088 1.00 62.28 94 GLY A CA 1
ATOM 751 C C . GLY A 1 94 ? -8.252 -9.895 4.383 1.00 62.28 94 GLY A C 1
ATOM 752 O O . GLY A 1 94 ? -8.687 -9.357 5.399 1.00 62.28 94 GLY A O 1
ATOM 753 N N . GLU A 1 95 ? -7.828 -11.161 4.359 1.00 58.09 95 GLU A N 1
ATOM 754 C CA . GLU A 1 95 ? -7.933 -12.111 5.475 1.00 58.09 95 GLU A CA 1
ATOM 755 C C . GLU A 1 95 ? -6.662 -12.210 6.339 1.00 58.09 95 GLU A C 1
ATOM 757 O O . GLU A 1 95 ? -6.655 -12.944 7.329 1.00 58.09 95 GLU A O 1
ATOM 762 N N . ILE A 1 96 ? -5.593 -11.467 6.018 1.00 52.66 96 ILE A N 1
ATOM 763 C CA . ILE A 1 96 ? -4.311 -11.561 6.738 1.00 52.66 96 ILE A CA 1
ATOM 764 C C . ILE A 1 96 ? -4.472 -11.081 8.192 1.00 52.66 96 ILE A C 1
ATOM 766 O O . ILE A 1 96 ? -4.497 -9.882 8.502 1.00 52.66 96 ILE A O 1
ATOM 770 N N . ASN A 1 97 ? -4.579 -12.063 9.086 1.00 49.38 97 ASN A N 1
ATOM 771 C CA . ASN A 1 97 ? -4.540 -11.969 10.542 1.00 49.38 97 ASN A CA 1
ATOM 772 C C . ASN A 1 97 ? -3.159 -12.404 11.036 1.00 49.38 97 ASN A C 1
ATOM 774 O O . ASN A 1 97 ? -2.993 -13.543 11.455 1.00 49.38 97 ASN A O 1
ATOM 778 N N . SER A 1 98 ? -2.172 -11.518 10.950 1.00 45.81 98 SER A N 1
ATOM 779 C CA . SER A 1 98 ? -0.911 -11.577 11.709 1.00 45.81 98 SER A CA 1
ATOM 780 C C . SER A 1 98 ? 0.031 -10.528 11.137 1.00 45.81 98 SER A C 1
ATOM 782 O O . SER A 1 98 ? 0.033 -10.362 9.922 1.00 45.81 98 SER A O 1
ATOM 784 N N . GLY A 1 99 ? 0.814 -9.852 11.982 1.00 48.16 99 GLY A N 1
ATOM 785 C CA . GLY A 1 99 ? 1.741 -8.751 11.672 1.00 48.16 99 GLY A CA 1
ATOM 786 C C . GLY A 1 99 ? 2.813 -8.968 10.594 1.00 48.16 99 GLY A C 1
ATOM 787 O O . GLY A 1 99 ? 3.997 -8.790 10.856 1.00 48.16 99 GLY A O 1
ATOM 788 N N . ARG A 1 100 ? 2.405 -9.300 9.369 1.00 52.97 100 ARG A N 1
ATOM 789 C CA . ARG A 1 100 ? 3.240 -9.456 8.183 1.00 52.97 100 ARG A CA 1
ATOM 790 C C . ARG A 1 100 ? 2.556 -8.804 6.986 1.00 52.97 100 ARG A C 1
ATOM 792 O O . ARG A 1 100 ? 1.375 -9.038 6.730 1.00 52.97 100 ARG A O 1
ATOM 799 N N . VAL A 1 101 ? 3.305 -8.020 6.209 1.00 51.44 101 VAL A N 1
ATOM 800 C CA . VAL A 1 101 ? 2.884 -7.618 4.857 1.00 51.44 101 VAL A CA 1
ATOM 801 C C . VAL A 1 101 ? 3.149 -8.819 3.949 1.00 51.44 101 VAL A C 1
ATOM 803 O O . VAL A 1 101 ? 4.131 -8.875 3.217 1.00 51.44 101 VAL A O 1
ATOM 806 N N . ASP A 1 102 ? 2.317 -9.849 4.091 1.00 53.25 102 ASP A N 1
ATOM 807 C CA . ASP A 1 102 ? 2.618 -11.187 3.571 1.00 53.25 102 ASP A CA 1
ATOM 808 C C . ASP A 1 102 ? 2.448 -11.323 2.055 1.00 53.25 102 ASP A C 1
ATOM 810 O O . ASP A 1 102 ? 2.754 -12.369 1.486 1.00 53.25 102 ASP A O 1
ATOM 814 N N . SER A 1 103 ? 1.967 -10.300 1.355 1.00 58.94 103 SER A N 1
ATOM 815 C CA . SER A 1 103 ? 1.991 -10.260 -0.107 1.00 58.94 103 SER A CA 1
ATOM 816 C C . SER A 1 103 ? 1.582 -8.876 -0.593 1.00 58.94 103 SER A C 1
ATOM 818 O O . SER A 1 103 ? 0.730 -8.219 -0.004 1.00 58.94 103 SER A O 1
ATOM 820 N N . TRP A 1 104 ? 2.134 -8.460 -1.721 1.00 74.62 104 TRP A N 1
ATOM 821 C CA . TRP A 1 104 ? 1.534 -7.449 -2.586 1.00 74.62 104 TRP A CA 1
ATOM 822 C C . TRP A 1 104 ? 1.529 -7.957 -4.018 1.00 74.62 104 TRP A C 1
ATOM 824 O O . TRP A 1 104 ? 2.430 -8.696 -4.429 1.00 74.62 104 TRP A O 1
ATOM 834 N N . LEU A 1 105 ? 0.449 -7.656 -4.736 1.00 77.12 105 LEU A N 1
ATOM 835 C CA . LEU A 1 105 ? 0.217 -8.219 -6.060 1.00 77.12 105 LEU A CA 1
ATOM 836 C C . LEU A 1 105 ? 0.935 -7.355 -7.086 1.00 77.12 105 LEU A C 1
ATOM 838 O O . LEU A 1 105 ? 0.660 -6.158 -7.162 1.00 77.12 105 LEU A O 1
ATOM 842 N N . GLU A 1 106 ? 1.810 -7.969 -7.879 1.00 81.25 106 GLU A N 1
ATOM 843 C CA . GLU A 1 106 ? 2.345 -7.346 -9.086 1.00 81.25 106 GLU A CA 1
ATOM 844 C C . GLU A 1 106 ? 1.466 -7.720 -10.276 1.00 81.25 106 GLU A C 1
ATOM 846 O O . GLU A 1 106 ? 1.232 -8.900 -10.556 1.00 81.25 106 GLU A O 1
ATOM 851 N N . ILE A 1 107 ? 0.995 -6.704 -10.993 1.00 86.06 107 ILE A N 1
ATOM 852 C CA . ILE A 1 107 ? 0.213 -6.850 -12.219 1.00 86.06 107 ILE A CA 1
ATOM 853 C C . ILE A 1 107 ? 0.934 -6.066 -13.322 1.00 86.06 107 ILE A C 1
ATOM 855 O O . ILE A 1 107 ? 1.327 -4.924 -13.094 1.00 86.06 107 ILE A O 1
ATOM 859 N N . PRO A 1 108 ? 1.151 -6.626 -14.523 1.00 87.44 108 PRO A N 1
ATOM 860 C CA . PRO A 1 108 ? 1.729 -5.863 -15.629 1.00 87.44 108 PRO A CA 1
ATOM 861 C C . PRO A 1 108 ? 0.874 -4.638 -15.986 1.00 87.44 108 PRO A C 1
ATOM 863 O O . PRO A 1 108 ? -0.350 -4.760 -16.047 1.00 87.44 108 PRO A O 1
ATOM 866 N N . VAL A 1 109 ? 1.473 -3.478 -16.285 1.00 89.88 109 VAL A N 1
ATOM 867 C CA . VAL A 1 109 ? 0.678 -2.274 -16.613 1.00 89.88 109 VAL A CA 1
ATOM 868 C C . VAL A 1 109 ? -0.190 -2.466 -17.863 1.00 89.88 109 VAL A C 1
ATOM 870 O O . VAL A 1 109 ? -1.309 -1.963 -17.934 1.00 89.88 109 VAL A O 1
ATOM 873 N N . SER A 1 110 ? 0.257 -3.295 -18.815 1.00 90.44 110 SER A N 1
ATOM 874 C CA . SER A 1 110 ? -0.523 -3.700 -19.995 1.00 90.44 110 SER A CA 1
ATOM 875 C C . SER A 1 110 ? -1.845 -4.409 -19.661 1.00 90.44 110 SER A C 1
ATOM 877 O O . SER A 1 110 ? -2.690 -4.595 -20.539 1.00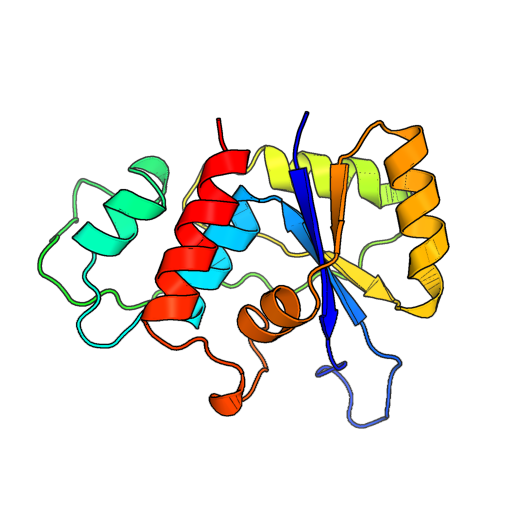 90.44 110 SER A O 1
ATOM 879 N N . LYS A 1 111 ? -2.041 -4.795 -18.397 1.00 90.31 111 LYS A N 1
ATOM 880 C CA . LYS A 1 111 ? -3.210 -5.497 -17.872 1.00 90.31 111 LYS A CA 1
ATOM 881 C C . LYS A 1 111 ? -4.084 -4.651 -16.941 1.00 90.31 111 LYS A C 1
ATOM 883 O O . LYS A 1 111 ? -5.046 -5.189 -16.397 1.00 90.31 111 LYS A O 1
ATOM 888 N N . GLU A 1 112 ? -3.815 -3.350 -16.793 1.00 92.88 112 GLU A N 1
ATOM 889 C CA . GLU A 1 112 ? -4.583 -2.452 -15.910 1.00 92.88 112 GLU A CA 1
ATOM 890 C C . GLU A 1 112 ? -6.092 -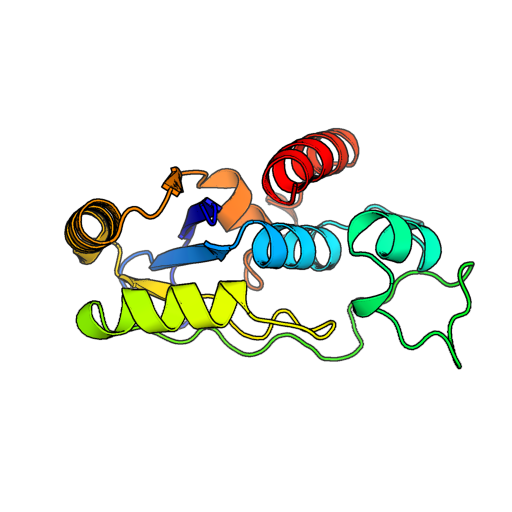2.521 -16.183 1.00 92.88 112 GLU A C 1
ATOM 892 O O . GLU A 1 112 ? -6.880 -2.744 -15.268 1.00 92.88 112 GLU A O 1
ATOM 897 N N . GLN A 1 113 ? -6.506 -2.408 -17.448 1.00 94.88 113 GLN A N 1
ATOM 898 C CA . GLN A 1 113 ? -7.928 -2.440 -17.796 1.00 94.88 113 GLN A CA 1
ATOM 899 C C . GLN A 1 113 ? -8.581 -3.786 -17.452 1.00 94.88 113 GLN A C 1
ATOM 901 O O . GLN A 1 113 ? -9.690 -3.818 -16.933 1.00 94.88 113 GLN A O 1
ATOM 906 N N . GLU A 1 114 ? -7.882 -4.901 -17.678 1.00 93.38 114 GLU A N 1
ATOM 907 C CA . GLU A 1 114 ? -8.399 -6.235 -17.356 1.00 93.38 114 GLU A CA 1
ATOM 908 C C . GLU A 1 114 ? -8.546 -6.425 -15.835 1.00 93.38 114 GLU A C 1
ATOM 910 O O . GLU A 1 114 ? -9.529 -7.009 -15.380 1.00 93.38 114 GLU A O 1
ATOM 915 N N . MET A 1 115 ? -7.618 -5.876 -15.041 1.00 92.06 115 MET A N 1
ATOM 916 C CA . MET A 1 115 ? -7.729 -5.820 -13.579 1.00 92.06 115 MET A CA 1
ATOM 917 C C . MET A 1 115 ? -8.972 -5.030 -13.141 1.00 92.06 115 MET A C 1
ATOM 919 O O . MET A 1 115 ? -9.721 -5.510 -12.289 1.00 92.06 115 MET A O 1
ATOM 923 N N . LEU A 1 116 ? -9.215 -3.852 -13.729 1.00 92.88 116 LEU A N 1
ATOM 924 C CA . LEU A 1 116 ? -10.394 -3.029 -13.432 1.00 92.88 116 LEU A CA 1
ATOM 925 C C . LEU A 1 116 ? -11.699 -3.764 -13.776 1.00 92.88 116 LEU A C 1
ATOM 927 O O . LEU A 1 116 ? -12.625 -3.780 -12.966 1.00 92.88 116 LEU A O 1
ATOM 931 N N . ASP A 1 117 ? -11.747 -4.443 -14.923 1.00 93.81 117 ASP A N 1
ATOM 932 C CA . ASP A 1 117 ? -12.912 -5.221 -15.361 1.00 93.81 117 ASP A CA 1
ATOM 933 C C . ASP A 1 117 ? -13.172 -6.444 -14.458 1.00 93.81 117 ASP A C 1
ATOM 935 O O . ASP A 1 117 ? -14.310 -6.888 -14.287 1.00 93.81 117 ASP A O 1
ATOM 939 N N . ILE A 1 118 ? -12.125 -7.051 -13.890 1.00 90.88 118 ILE A N 1
ATOM 940 C CA . ILE A 1 118 ? -12.269 -8.105 -12.875 1.00 90.88 118 ILE A CA 1
ATOM 941 C C . ILE A 1 118 ? -12.802 -7.506 -11.574 1.00 90.88 118 ILE A C 1
ATOM 943 O O . ILE A 1 118 ? -13.732 -8.060 -10.995 1.00 90.88 118 ILE A O 1
ATOM 947 N N . ALA A 1 119 ? -12.254 -6.379 -11.125 1.00 88.88 119 ALA A N 1
ATOM 948 C CA . ALA A 1 119 ? -12.684 -5.745 -9.887 1.00 88.88 119 ALA A CA 1
ATOM 949 C C . ALA A 1 119 ? -14.158 -5.329 -9.910 1.00 88.88 119 ALA A C 1
ATOM 951 O O . ALA A 1 119 ? -14.873 -5.615 -8.953 1.00 88.88 119 ALA A O 1
ATOM 952 N N . ASP A 1 120 ? -14.627 -4.753 -11.019 1.00 90.56 120 ASP A N 1
ATOM 953 C CA . ASP A 1 120 ? -16.035 -4.390 -11.214 1.00 90.56 120 ASP A CA 1
ATOM 954 C C . ASP A 1 120 ? -16.956 -5.622 -11.154 1.00 90.56 120 ASP A C 1
ATOM 956 O O . ASP A 1 120 ? -17.940 -5.645 -10.416 1.00 90.56 120 ASP A O 1
ATOM 960 N N . ARG A 1 121 ? -16.580 -6.716 -11.835 1.00 91.06 121 ARG A N 1
ATOM 961 C CA . ARG A 1 121 ? -17.341 -7.981 -11.811 1.00 91.06 121 ARG A CA 1
ATOM 962 C C . ARG A 1 121 ? -17.458 -8.612 -10.424 1.00 91.06 121 ARG A C 1
ATOM 964 O O . ARG A 1 121 ? -18.393 -9.378 -10.194 1.00 91.06 121 ARG A O 1
ATOM 971 N N . HIS A 1 122 ? -16.498 -8.346 -9.544 1.00 87.19 122 HIS A N 1
ATOM 972 C CA . HIS A 1 122 ? -16.420 -8.920 -8.204 1.00 87.19 122 HIS A CA 1
ATOM 973 C C . HIS A 1 122 ? -16.771 -7.921 -7.086 1.00 87.19 122 HIS A C 1
ATOM 975 O O . HIS A 1 122 ? -16.631 -8.272 -5.917 1.00 87.19 122 HIS A O 1
ATOM 981 N N . ASP A 1 123 ? -17.265 -6.723 -7.429 1.00 87.12 123 ASP A N 1
ATOM 982 C CA . ASP A 1 123 ? -17.638 -5.659 -6.482 1.00 87.12 123 ASP A CA 1
ATOM 983 C C . ASP A 1 123 ? -16.487 -5.278 -5.525 1.00 87.12 123 ASP A C 1
ATOM 985 O O . ASP A 1 123 ? -16.656 -5.108 -4.315 1.00 87.12 123 ASP A O 1
ATOM 989 N N . PHE A 1 124 ? -15.268 -5.181 -6.065 1.00 87.19 124 PHE A N 1
ATOM 990 C CA . PHE A 1 124 ? -14.114 -4.670 -5.329 1.00 87.19 124 PHE A CA 1
ATOM 991 C C . PHE A 1 124 ? -13.968 -3.165 -5.531 1.00 87.19 124 PHE A C 1
ATOM 993 O O . PHE A 1 124 ? -13.967 -2.660 -6.654 1.00 87.19 124 PHE A O 1
ATOM 1000 N N . LYS A 1 125 ? -13.729 -2.434 -4.439 1.00 90.62 125 LYS A N 1
ATOM 1001 C CA . LYS A 1 125 ? -13.387 -1.013 -4.522 1.00 90.62 125 LYS A CA 1
ATOM 1002 C C . LYS A 1 125 ? -11.890 -0.847 -4.733 1.00 90.62 125 LYS A C 1
ATOM 1004 O O . LYS A 1 125 ? -11.122 -1.010 -3.788 1.00 90.62 125 LYS A O 1
ATOM 1009 N N . LEU A 1 126 ? -11.496 -0.474 -5.948 1.00 92.31 126 LEU A N 1
ATOM 1010 C CA . LEU A 1 126 ? -10.123 -0.089 -6.272 1.00 92.31 126 LEU A CA 1
ATOM 1011 C C . LEU A 1 126 ? -9.962 1.437 -6.251 1.00 92.31 126 LEU A C 1
ATOM 1013 O O . LEU A 1 126 ? -10.764 2.163 -6.837 1.00 92.31 126 LEU A O 1
ATOM 1017 N N . ILE A 1 127 ? -8.906 1.922 -5.602 1.00 95.00 127 ILE A N 1
ATOM 1018 C CA . ILE A 1 127 ? -8.500 3.331 -5.588 1.00 95.00 127 ILE A CA 1
ATOM 1019 C C . ILE A 1 127 ? -7.098 3.425 -6.186 1.00 95.00 127 ILE A C 1
ATOM 1021 O O . ILE A 1 127 ? -6.174 2.780 -5.694 1.00 95.00 127 ILE A O 1
ATOM 1025 N N . ARG A 1 128 ? -6.933 4.230 -7.241 1.00 96.06 128 ARG A N 1
ATOM 1026 C CA . ARG A 1 128 ? -5.613 4.484 -7.824 1.00 96.06 128 ARG A CA 1
ATOM 1027 C C . ARG A 1 128 ? -4.885 5.576 -7.045 1.00 96.06 128 ARG A C 1
ATOM 1029 O O . ARG A 1 128 ? -5.420 6.673 -6.908 1.00 96.06 128 ARG A O 1
ATOM 1036 N N . ASP A 1 129 ? -3.669 5.292 -6.597 1.00 95.56 129 ASP A N 1
ATOM 1037 C CA . ASP A 1 129 ? -2.746 6.254 -5.996 1.00 95.56 129 ASP A CA 1
ATOM 1038 C C . ASP A 1 129 ? -1.292 5.860 -6.311 1.00 95.56 129 ASP A C 1
ATOM 1040 O O . ASP A 1 129 ? -0.648 5.101 -5.584 1.00 95.56 129 ASP A O 1
ATOM 1044 N N . ASP A 1 130 ? -0.773 6.385 -7.424 1.00 93.12 130 ASP A N 1
ATOM 1045 C CA . ASP A 1 130 ? 0.591 6.105 -7.890 1.00 93.12 130 ASP A CA 1
ATOM 1046 C C . ASP A 1 130 ? 1.649 6.627 -6.904 1.00 93.12 130 ASP A C 1
ATOM 1048 O O . ASP A 1 130 ? 2.709 6.026 -6.747 1.00 93.12 130 ASP A O 1
ATOM 1052 N N . ALA A 1 131 ? 1.371 7.727 -6.198 1.00 91.38 131 ALA A N 1
ATOM 1053 C CA . ALA A 1 131 ? 2.333 8.295 -5.264 1.00 91.38 131 ALA A CA 1
ATOM 1054 C C . ALA A 1 131 ? 2.423 7.476 -3.972 1.00 91.38 131 ALA A C 1
ATOM 1056 O O . ALA A 1 131 ? 3.512 7.335 -3.419 1.00 91.38 131 ALA A O 1
ATOM 1057 N N . LEU A 1 132 ? 1.300 6.929 -3.505 1.00 92.19 132 LEU A N 1
ATOM 1058 C CA . LEU A 1 132 ? 1.285 5.960 -2.418 1.00 92.19 132 LEU A CA 1
ATOM 1059 C C . LEU A 1 132 ? 1.974 4.658 -2.829 1.00 92.19 132 LEU A C 1
ATOM 1061 O O . LEU A 1 132 ? 2.810 4.176 -2.073 1.00 92.19 132 LEU A O 1
ATOM 1065 N N . ALA A 1 133 ? 1.689 4.134 -4.027 1.00 90.75 133 ALA A N 1
ATOM 1066 C CA . ALA A 1 133 ? 2.342 2.929 -4.545 1.00 90.75 133 ALA A CA 1
ATOM 1067 C C . ALA A 1 133 ? 3.871 3.083 -4.615 1.00 90.75 133 ALA A C 1
ATOM 1069 O O . ALA A 1 133 ? 4.594 2.217 -4.130 1.00 90.75 133 ALA A O 1
ATOM 1070 N N . LEU A 1 134 ? 4.360 4.217 -5.129 1.00 88.81 134 LEU A N 1
ATOM 1071 C CA . LEU A 1 134 ? 5.788 4.549 -5.133 1.00 88.81 134 LEU A CA 1
ATOM 1072 C C . LEU A 1 134 ? 6.365 4.687 -3.720 1.00 88.81 134 LEU A C 1
ATOM 1074 O O . LEU A 1 134 ? 7.490 4.272 -3.478 1.00 88.81 134 LEU A O 1
ATOM 1078 N N . ALA A 1 135 ? 5.624 5.272 -2.779 1.00 87.88 135 ALA A N 1
ATOM 1079 C CA . ALA A 1 135 ? 6.122 5.467 -1.420 1.00 87.88 135 ALA A CA 1
ATOM 1080 C C . ALA A 1 135 ? 6.260 4.159 -0.641 1.00 87.88 135 ALA A C 1
ATOM 1082 O O . ALA A 1 135 ? 7.132 4.064 0.222 1.00 87.88 135 ALA A O 1
ATOM 1083 N N . VAL A 1 136 ? 5.404 3.173 -0.919 1.00 85.31 136 VAL A N 1
ATOM 1084 C CA . VAL A 1 136 ? 5.469 1.865 -0.259 1.00 85.31 136 VAL A CA 1
ATOM 1085 C C . VAL A 1 136 ? 6.389 0.874 -0.964 1.00 85.31 136 VAL A C 1
ATOM 1087 O O . VAL A 1 136 ? 6.700 -0.150 -0.369 1.00 85.31 136 VAL A O 1
ATOM 1090 N N . ASP A 1 137 ? 6.822 1.150 -2.194 1.00 83.44 137 ASP A N 1
ATOM 1091 C CA . ASP A 1 137 ? 7.714 0.284 -2.966 1.00 83.44 137 ASP A CA 1
ATOM 1092 C C . ASP A 1 137 ? 9.082 0.093 -2.273 1.00 83.44 137 ASP A C 1
ATOM 1094 O O . ASP A 1 137 ? 9.762 1.049 -1.901 1.00 83.44 137 ASP A O 1
ATOM 1098 N N . LEU A 1 138 ? 9.506 -1.166 -2.110 1.00 70.06 138 LEU A N 1
ATOM 1099 C CA . LEU A 1 138 ? 10.715 -1.540 -1.360 1.00 70.06 138 LEU A CA 1
ATOM 1100 C C . LEU A 1 138 ? 12.006 -1.183 -2.079 1.00 70.06 138 LEU A C 1
ATOM 1102 O O . LEU A 1 138 ? 13.052 -1.065 -1.442 1.00 70.06 138 LEU A O 1
ATOM 1106 N N . PHE A 1 139 ? 11.943 -1.043 -3.397 1.00 7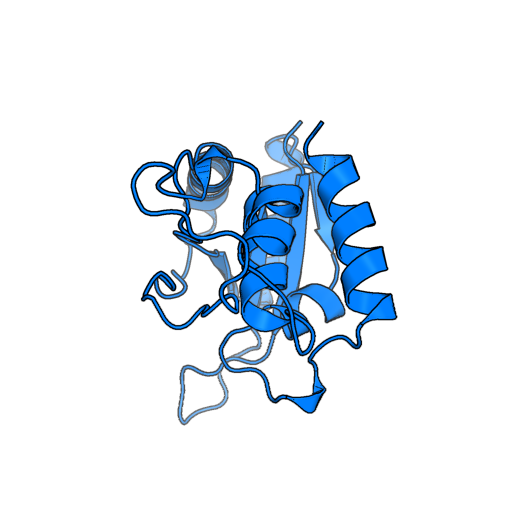2.19 139 PHE A N 1
ATOM 1107 C CA . PHE A 1 139 ? 13.100 -0.708 -4.218 1.00 72.19 139 PHE A CA 1
ATOM 1108 C C . PHE A 1 139 ? 13.232 0.796 -4.442 1.00 72.19 139 PHE A C 1
ATOM 1110 O O . PHE A 1 139 ? 14.165 1.258 -5.102 1.00 72.19 139 PHE A O 1
ATOM 1117 N N . THR A 1 140 ? 12.291 1.571 -3.911 1.00 64.25 140 THR A N 1
ATOM 1118 C CA . THR A 1 140 ? 12.231 2.990 -4.174 1.00 64.25 140 THR A CA 1
ATOM 1119 C C . THR A 1 140 ? 13.264 3.779 -3.356 1.00 64.25 140 THR A C 1
ATOM 1121 O O . THR A 1 140 ? 13.528 3.531 -2.180 1.00 64.25 140 THR A O 1
ATOM 1124 N N . ASP A 1 141 ? 13.859 4.758 -4.037 1.00 65.06 141 ASP A N 1
ATOM 1125 C CA . ASP A 1 141 ? 14.787 5.762 -3.520 1.00 65.06 141 ASP A CA 1
ATOM 1126 C C . ASP A 1 141 ? 14.179 6.554 -2.343 1.00 65.06 141 ASP A C 1
ATOM 1128 O O . ASP A 1 141 ? 12.988 6.878 -2.340 1.00 65.06 141 ASP A O 1
ATOM 1132 N N . GLU A 1 142 ? 15.013 6.953 -1.376 1.00 68.56 142 GLU A N 1
ATOM 1133 C CA . GLU A 1 142 ? 14.634 7.815 -0.247 1.00 68.56 142 GLU A CA 1
ATOM 1134 C C . GLU A 1 142 ? 13.867 9.076 -0.679 1.00 68.56 142 GLU A C 1
ATOM 1136 O O . GLU A 1 142 ? 13.055 9.598 0.083 1.00 68.56 142 GLU A O 1
ATOM 1141 N N . ARG A 1 143 ? 14.072 9.544 -1.916 1.00 71.88 143 ARG A N 1
ATOM 1142 C CA . ARG A 1 143 ? 13.385 10.703 -2.509 1.00 71.88 143 ARG A CA 1
ATOM 1143 C C . ARG A 1 143 ? 11.866 10.575 -2.640 1.00 71.88 143 ARG A C 1
ATOM 1145 O O . ARG A 1 143 ? 11.202 11.607 -2.709 1.00 71.88 143 ARG A O 1
ATOM 1152 N N . ASN A 1 144 ? 11.316 9.365 -2.681 1.00 75.81 144 ASN A N 1
ATOM 1153 C CA . ASN A 1 144 ? 9.864 9.167 -2.735 1.00 75.81 144 ASN A CA 1
ATOM 1154 C C . ASN A 1 144 ? 9.267 8.854 -1.357 1.00 75.81 144 ASN A C 1
ATOM 1156 O O . ASN A 1 144 ? 8.051 8.673 -1.255 1.00 75.81 144 ASN A O 1
ATOM 1160 N N . ARG A 1 145 ? 10.089 8.824 -0.294 1.00 80.06 145 ARG A N 1
ATOM 1161 C CA . ARG A 1 145 ? 9.569 8.714 1.066 1.00 80.06 145 ARG A CA 1
ATOM 1162 C C . ARG A 1 145 ? 8.764 9.956 1.421 1.00 80.06 145 ARG A C 1
ATOM 1164 O O . ARG A 1 145 ? 9.120 11.088 1.092 1.00 80.06 145 ARG A O 1
ATOM 1171 N N . PHE A 1 146 ? 7.657 9.739 2.107 1.00 89.31 146 PHE A N 1
ATOM 1172 C CA . PHE A 1 146 ? 6.800 10.787 2.613 1.00 89.31 146 PHE A CA 1
ATOM 1173 C C . PHE A 1 146 ? 7.478 11.511 3.768 1.00 89.31 146 PHE A C 1
ATOM 1175 O O . PHE A 1 146 ? 8.081 10.905 4.654 1.00 89.31 146 PHE A O 1
ATOM 1182 N N . ASP A 1 147 ? 7.330 12.832 3.778 1.00 89.62 147 ASP A N 1
ATOM 1183 C CA . ASP A 1 147 ? 7.611 13.605 4.975 1.00 89.62 147 ASP A CA 1
ATOM 1184 C C . ASP A 1 147 ? 6.617 13.256 6.099 1.00 89.62 147 ASP A C 1
ATOM 1186 O O . ASP A 1 147 ? 5.614 12.558 5.914 1.00 89.62 147 ASP A O 1
ATOM 1190 N N . ARG A 1 148 ? 6.889 13.777 7.297 1.00 90.56 148 ARG A N 1
ATOM 1191 C CA . ARG A 1 148 ? 6.095 13.492 8.495 1.00 90.56 148 ARG A CA 1
ATOM 1192 C C . ARG A 1 148 ? 4.626 13.912 8.370 1.00 90.56 148 ARG A C 1
ATOM 1194 O O . ARG A 1 148 ? 3.757 13.236 8.921 1.00 90.56 148 ARG A O 1
ATOM 1201 N N . GLU A 1 149 ? 4.342 15.033 7.710 1.00 93.62 149 GLU A N 1
ATOM 1202 C CA . GLU A 1 149 ? 2.972 15.532 7.571 1.00 93.62 149 GLU A CA 1
ATOM 1203 C C . GLU A 1 149 ? 2.187 14.656 6.596 1.00 93.62 149 GLU A C 1
ATOM 1205 O O . GLU A 1 149 ? 1.086 14.200 6.917 1.00 93.62 149 GLU A O 1
ATOM 1210 N N . ARG A 1 150 ? 2.785 14.354 5.443 1.00 93.50 150 ARG A N 1
ATOM 1211 C CA . ARG A 1 150 ? 2.198 13.498 4.418 1.00 93.50 150 ARG A CA 1
ATOM 1212 C C . ARG A 1 150 ? 1.999 12.072 4.914 1.00 93.50 150 ARG A C 1
ATOM 1214 O O . ARG A 1 150 ? 0.938 11.502 4.662 1.00 93.50 150 ARG A O 1
ATOM 1221 N N . PHE A 1 151 ? 2.958 11.520 5.656 1.00 93.50 151 PHE A N 1
ATOM 1222 C CA . PHE A 1 151 ? 2.824 10.222 6.317 1.00 93.50 151 PHE A CA 1
ATOM 1223 C C . PHE A 1 151 ? 1.573 10.182 7.199 1.00 93.50 151 PHE A C 1
ATOM 1225 O O . PHE A 1 151 ? 0.710 9.329 7.008 1.00 93.50 151 PHE A O 1
ATOM 1232 N N . ARG A 1 152 ? 1.423 11.158 8.104 1.00 94.62 152 ARG A N 1
ATOM 1233 C CA . ARG A 1 152 ? 0.277 11.235 9.019 1.00 94.62 152 ARG A CA 1
ATOM 1234 C C . ARG A 1 152 ? -1.055 11.342 8.274 1.00 94.62 152 ARG A C 1
ATOM 1236 O O . ARG A 1 152 ? -1.969 10.579 8.563 1.00 94.62 152 ARG A O 1
ATOM 1243 N N . ASN A 1 153 ? -1.149 12.244 7.298 1.00 95.44 153 ASN A N 1
ATOM 1244 C CA . ASN A 1 153 ? -2.384 12.442 6.534 1.00 95.44 153 ASN A CA 1
ATOM 1245 C C . ASN A 1 153 ? -2.771 11.173 5.748 1.00 95.44 153 ASN A C 1
ATOM 1247 O O . ASN A 1 153 ? -3.948 10.841 5.633 1.00 95.44 153 ASN A O 1
ATOM 1251 N N . THR A 1 154 ? -1.779 10.443 5.229 1.00 95.31 154 THR A N 1
ATOM 1252 C CA . THR A 1 154 ? -2.004 9.191 4.491 1.00 95.31 154 THR A CA 1
ATOM 1253 C C . THR A 1 154 ? -2.418 8.053 5.426 1.00 95.31 154 THR A C 1
ATOM 1255 O O . THR A 1 154 ? -3.320 7.289 5.092 1.00 95.31 154 THR A O 1
ATOM 1258 N N . VAL A 1 155 ? -1.820 7.959 6.619 1.00 94.69 155 VAL A N 1
ATOM 1259 C CA . VAL A 1 155 ? -2.254 7.018 7.664 1.00 94.69 155 VAL A CA 1
ATOM 1260 C C . VAL A 1 155 ? -3.725 7.247 8.014 1.00 94.69 155 VAL A C 1
ATOM 1262 O O . VAL A 1 155 ? -4.509 6.301 7.984 1.00 94.69 155 VAL A O 1
ATOM 1265 N N . GLU A 1 156 ? -4.113 8.496 8.285 1.00 94.00 156 GLU A N 1
ATOM 1266 C CA . GLU A 1 156 ? -5.500 8.852 8.610 1.00 94.00 156 GLU A CA 1
ATOM 1267 C C . GLU A 1 156 ? -6.464 8.471 7.474 1.00 94.00 156 GLU A C 1
ATOM 1269 O O . GLU A 1 156 ? -7.538 7.928 7.735 1.00 94.00 156 GLU A O 1
ATOM 1274 N N . LEU A 1 157 ? -6.075 8.703 6.214 1.00 92.94 157 LEU A N 1
ATOM 1275 C CA . LEU A 1 157 ? -6.850 8.299 5.038 1.00 92.94 157 LEU A CA 1
ATOM 1276 C C . LEU A 1 157 ? -7.036 6.777 4.968 1.00 92.94 157 LEU A C 1
ATOM 1278 O O . LEU A 1 157 ? -8.152 6.298 4.781 1.00 92.94 157 LEU A O 1
ATOM 1282 N N . LEU A 1 158 ? -5.959 6.004 5.120 1.00 92.19 158 LEU A N 1
ATOM 1283 C CA . LEU A 1 158 ? -6.015 4.544 5.029 1.00 92.19 158 LEU A CA 1
ATOM 1284 C C . LEU A 1 158 ? -6.843 3.936 6.167 1.00 92.19 158 LEU A C 1
ATOM 1286 O O . LEU A 1 158 ? -7.633 3.025 5.927 1.00 92.19 158 LEU A O 1
ATOM 1290 N N . GLN A 1 159 ? -6.740 4.481 7.382 1.00 90.75 159 GLN A N 1
ATOM 1291 C CA . GLN A 1 159 ? -7.518 4.027 8.538 1.00 90.75 159 GLN A CA 1
ATOM 1292 C C . GLN A 1 159 ? -9.033 4.232 8.367 1.00 90.75 159 GLN A C 1
ATOM 1294 O O . GLN A 1 159 ? -9.810 3.409 8.851 1.00 90.75 159 GLN A O 1
ATOM 1299 N N . GLN A 1 160 ? -9.478 5.247 7.613 1.00 91.94 160 GLN A N 1
ATOM 1300 C CA . GLN A 1 160 ? -10.903 5.438 7.282 1.00 91.94 160 GLN A CA 1
ATOM 1301 C C . GLN A 1 160 ? -11.493 4.285 6.451 1.00 91.94 160 GLN A C 1
ATOM 1303 O O . GLN A 1 160 ? -12.713 4.148 6.365 1.00 91.94 160 GLN A O 1
ATOM 1308 N N . HIS A 1 161 ? -10.649 3.450 5.840 1.00 89.38 161 HIS A N 1
ATOM 1309 C CA . HIS A 1 161 ? -11.058 2.293 5.044 1.00 89.38 161 HIS A CA 1
ATOM 1310 C C . HIS A 1 161 ? -10.997 0.958 5.800 1.00 89.38 161 HIS A C 1
ATOM 1312 O O . HIS A 1 161 ? -11.330 -0.070 5.211 1.00 89.38 161 HIS A O 1
ATOM 1318 N N . LEU A 1 162 ? -10.586 0.965 7.073 1.00 81.50 162 LEU A N 1
ATOM 1319 C CA . LEU A 1 162 ? -10.469 -0.233 7.918 1.00 81.50 162 LEU A CA 1
ATOM 1320 C C . LEU A 1 162 ? -11.670 -0.448 8.855 1.00 81.50 162 LEU A C 1
ATOM 1322 O O . LEU A 1 162 ? -11.661 -1.402 9.629 1.00 81.50 162 LEU A O 1
ATOM 1326 N N . SER A 1 163 ? -12.665 0.448 8.809 1.00 61.31 163 SER A N 1
ATOM 1327 C CA . SER A 1 163 ? -13.880 0.417 9.645 1.00 61.31 163 SER A CA 1
ATOM 1328 C C . SER A 1 163 ? -14.925 -0.589 9.171 1.00 61.31 163 SER A C 1
ATOM 1330 O O . SER A 1 163 ? -15.172 -0.656 7.944 1.00 61.31 163 SER A O 1
#

Secondary structure (DSSP, 8-state):
--EEEEEEE---S-SS-PPPEEEEEEHHHHHHHHHHHHPPTT-BHHHHHHHH-GGGS-TTS--TTSB--TTSS-BPPPEEPPGGGHHHHHHHHHS--SS-B---EEEEGGGHHHHHHHHHHTT-EEEE-HHHHHHH-TT--GGGSPPHHHHHHHHHHHHTT--

Radius of gyration: 15.77 Å; chains: 1; bounding box: 36×31×46 Å

Sequence (163 aa):
MATYFYGVVPDHRSETPLEDRIICLSAKSMLASLVYTNKPEGFTNEDARRILGDDHFDLEDFEGTKAFSGDDEYYQYPQLVMLNDLPRALSDLGEINSGRVDSWLEIPVSKEQEMLDIADRHDFKLIRDDALALAVDLFTDERNRFDRERFRNTVELLQQHLS

Organism: NCBI:txid695939

Foldseek 3Di:
DWAKEKAWDADPPDPDGDAIKMWIATLLLLLLLLCLQFPDPQAWQLNSCVLNHPLQDDPVPDDGNDHDHSPPDADDDEDADDLVCVVVVHVVRVPD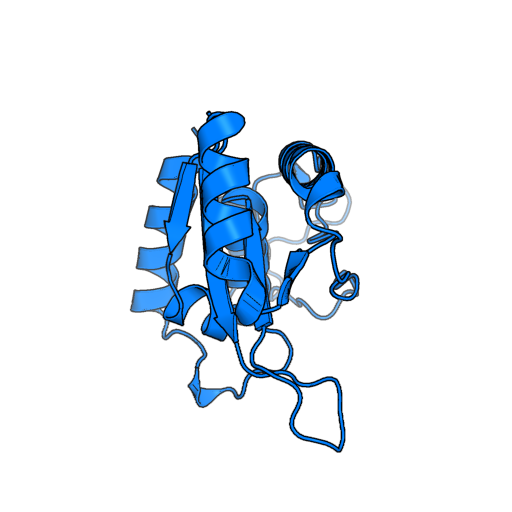RHNHSNYIYIYGPVCVVVNVVSCVVVVYHYDYDHLSVLCSDPPHDPVSHDDPVRSVVSSVVSVVSVD

pLDDT: mean 80.12, std 13.28, range [45.81, 96.06]